Protein AF-A0AB74EMM0-F1 (afdb_monomer)

Secondary structure (DSSP, 8-state):
--HHHHHHHHHHS----------STHHHHHHHHHHHHHHHHHHHT-TT--HHHHHHHHHHHEEEEEETTEEEEEEETTS-EEEEEE---TT--S-TTS-PPPSEEETT-TTS-HHHHTTSS-SEEEEEEEEE--

Structure (mmCIF, N/CA/C/O backbone):
data_AF-A0AB74EMM0-F1
#
_entry.id   AF-A0AB74EMM0-F1
#
loop_
_atom_site.group_PDB
_atom_site.id
_atom_site.type_symbol
_atom_site.label_atom_id
_atom_site.label_alt_id
_atom_site.label_comp_id
_atom_site.label_asym_id
_atom_site.label_entity_id
_atom_site.label_seq_id
_atom_site.pdbx_PDB_ins_code
_atom_site.Cartn_x
_atom_site.Cartn_y
_atom_site.Cartn_z
_atom_site.occupancy
_atom_site.B_iso_or_equiv
_atom_site.auth_seq_id
_atom_site.auth_comp_id
_atom_site.auth_asym_id
_atom_site.auth_atom_id
_atom_site.pdbx_PDB_model_num
ATOM 1 N N . MET A 1 1 ? 1.256 -9.886 6.702 1.00 83.62 1 MET A N 1
ATOM 2 C CA . MET A 1 1 ? 0.091 -9.029 6.466 1.00 83.62 1 MET A CA 1
ATOM 3 C C . MET A 1 1 ? -0.458 -9.398 5.113 1.00 83.62 1 MET A C 1
ATOM 5 O O . MET A 1 1 ? 0.267 -9.260 4.137 1.00 83.62 1 MET A O 1
ATOM 9 N N . ASN A 1 2 ? -1.667 -9.934 5.070 1.00 85.88 2 ASN A N 1
ATOM 10 C CA . ASN A 1 2 ? -2.363 -10.321 3.846 1.00 85.88 2 ASN A CA 1
ATOM 11 C C . ASN A 1 2 ? -3.856 -9.961 3.960 1.00 85.88 2 ASN A C 1
ATOM 13 O O . ASN A 1 2 ? -4.290 -9.365 4.948 1.00 85.88 2 ASN A O 1
ATOM 17 N N . ILE A 1 3 ? -4.656 -10.327 2.959 1.00 88.50 3 ILE A N 1
ATOM 18 C CA . ILE A 1 3 ? -6.092 -10.023 2.951 1.00 88.50 3 ILE A CA 1
ATOM 19 C C . ILE A 1 3 ? -6.866 -10.646 4.127 1.00 88.50 3 ILE A C 1
ATOM 21 O O . ILE A 1 3 ? -7.827 -10.048 4.606 1.00 88.50 3 ILE A O 1
ATOM 25 N N . ILE A 1 4 ? -6.448 -11.807 4.642 1.00 87.94 4 ILE A N 1
ATOM 26 C CA . ILE A 1 4 ? -7.122 -12.468 5.771 1.00 87.94 4 ILE A CA 1
ATOM 27 C C . ILE A 1 4 ? -6.938 -11.642 7.045 1.00 87.94 4 ILE A C 1
ATOM 29 O O . ILE A 1 4 ? -7.906 -11.409 7.768 1.00 87.94 4 ILE A O 1
ATOM 33 N N . ASP A 1 5 ? -5.724 -11.142 7.284 1.00 87.00 5 ASP A N 1
ATOM 34 C CA . ASP A 1 5 ? -5.434 -10.263 8.419 1.00 87.00 5 ASP A CA 1
ATOM 35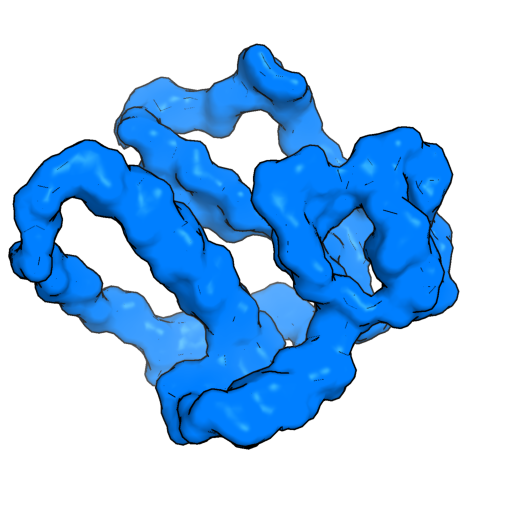 C C . ASP A 1 5 ? -6.313 -8.997 8.378 1.00 87.00 5 ASP A C 1
ATOM 37 O O . ASP A 1 5 ? -6.885 -8.587 9.3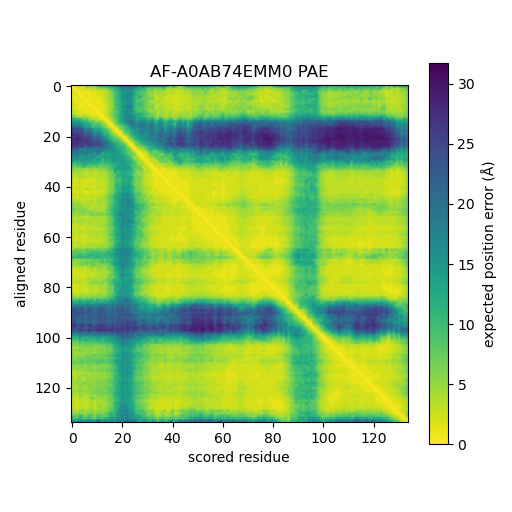91 1.00 87.00 5 ASP A O 1
ATOM 41 N N . ALA A 1 6 ? -6.479 -8.408 7.189 1.00 85.62 6 ALA A N 1
ATOM 42 C CA . ALA A 1 6 ? -7.350 -7.255 6.985 1.00 85.62 6 ALA A CA 1
ATOM 43 C C . ALA A 1 6 ? -8.827 -7.587 7.262 1.00 85.62 6 ALA A C 1
ATOM 45 O O . ALA A 1 6 ? -9.513 -6.818 7.930 1.00 85.62 6 ALA A O 1
ATOM 46 N N . ILE A 1 7 ? -9.322 -8.748 6.822 1.00 86.31 7 ILE A N 1
ATOM 47 C CA . ILE A 1 7 ? -10.697 -9.193 7.109 1.00 86.31 7 ILE A CA 1
ATOM 48 C C . ILE A 1 7 ? -10.911 -9.400 8.616 1.00 86.31 7 ILE A C 1
ATOM 50 O O . ILE A 1 7 ? -11.953 -9.015 9.147 1.00 86.31 7 ILE A O 1
ATOM 54 N N . ILE A 1 8 ? -9.929 -9.955 9.330 1.00 86.19 8 ILE A N 1
ATOM 55 C CA . ILE A 1 8 ? -9.987 -10.097 10.793 1.00 86.19 8 ILE A CA 1
ATOM 56 C C . ILE A 1 8 ? -10.055 -8.717 11.459 1.00 86.19 8 ILE A C 1
ATOM 58 O O . ILE A 1 8 ? -10.880 -8.495 12.348 1.00 86.19 8 ILE A O 1
ATOM 62 N N . ASN A 1 9 ? -9.236 -7.766 11.007 1.00 84.81 9 ASN A N 1
ATOM 63 C CA . ASN A 1 9 ? -9.268 -6.396 11.517 1.00 84.81 9 ASN A CA 1
ATOM 64 C C . ASN A 1 9 ? -10.622 -5.718 11.266 1.00 84.81 9 ASN A C 1
ATOM 66 O O . ASN A 1 9 ? -11.103 -5.017 12.156 1.00 84.81 9 ASN A O 1
ATOM 70 N N . LEU A 1 10 ? -11.253 -5.970 10.112 1.00 85.88 10 LEU A N 1
ATOM 71 C CA . LEU A 1 10 ? -12.598 -5.485 9.779 1.00 85.88 10 LEU A CA 1
ATOM 72 C C . LEU A 1 10 ? -13.648 -6.067 10.727 1.00 85.88 10 LEU A C 1
ATOM 74 O O . LEU A 1 10 ? -14.490 -5.334 11.237 1.00 85.88 10 LEU A O 1
ATOM 78 N N . ALA A 1 11 ? -13.598 -7.379 10.967 1.00 85.31 11 ALA A N 1
ATOM 79 C CA . ALA A 1 11 ? -14.540 -8.068 11.844 1.00 85.31 11 ALA A CA 1
ATOM 80 C C . ALA A 1 11 ? -14.441 -7.574 13.297 1.00 85.31 11 ALA A C 1
ATOM 82 O O . ALA A 1 11 ? -15.459 -7.431 13.970 1.00 85.31 11 ALA A O 1
ATOM 83 N N . ASN A 1 12 ? -13.224 -7.269 13.759 1.00 83.81 12 ASN A N 1
ATOM 84 C CA . ASN A 1 12 ? -12.974 -6.751 15.105 1.00 83.81 12 ASN A CA 1
ATOM 85 C C . ASN A 1 12 ? -13.257 -5.247 15.244 1.00 83.81 12 ASN A C 1
ATOM 87 O O . ASN A 1 12 ? -13.538 -4.781 16.345 1.00 83.81 12 ASN A O 1
ATOM 91 N N . ASN A 1 13 ? -13.180 -4.488 14.148 1.00 77.75 13 ASN A N 1
ATOM 92 C CA . ASN A 1 13 ? -13.409 -3.042 14.117 1.00 77.75 13 ASN A CA 1
ATOM 93 C C . ASN A 1 13 ? -14.437 -2.700 13.024 1.00 77.75 13 ASN A C 1
ATOM 95 O O . ASN A 1 13 ? -14.091 -2.068 12.017 1.00 77.75 13 ASN A O 1
ATOM 99 N N . PRO A 1 14 ? -15.702 -3.139 13.181 1.00 68.94 14 PRO A N 1
ATOM 100 C CA . PRO A 1 14 ? -16.732 -2.879 12.188 1.00 68.94 14 PRO A CA 1
ATOM 101 C C . PRO A 1 14 ? -16.942 -1.371 12.037 1.00 68.94 14 PRO A C 1
ATOM 103 O O . PRO A 1 14 ? -16.905 -0.623 13.014 1.00 68.94 14 PRO A O 1
ATOM 106 N N . VAL A 1 15 ? -17.173 -0.916 10.803 1.00 67.56 15 VAL A N 1
ATOM 107 C CA . VAL A 1 15 ? -17.418 0.500 10.498 1.00 67.56 15 VAL A CA 1
ATOM 108 C C . VAL A 1 15 ? -18.706 0.951 11.195 1.00 67.56 15 VAL A C 1
ATOM 110 O O . VAL A 1 15 ? -19.806 0.751 10.681 1.00 67.56 15 VAL A O 1
ATOM 113 N N . VAL A 1 16 ? -18.582 1.567 12.371 1.00 53.50 16 VAL A N 1
ATOM 114 C CA . VAL A 1 16 ? -19.701 2.221 13.057 1.00 53.50 16 VAL A CA 1
ATOM 115 C C . VAL A 1 16 ? -19.913 3.575 12.383 1.00 53.50 16 VAL A C 1
ATOM 117 O O . VAL A 1 16 ? -18.956 4.314 12.163 1.00 53.50 16 VAL A O 1
ATOM 120 N N . GLY A 1 17 ? -21.152 3.850 11.968 1.00 44.78 17 GLY A N 1
ATOM 121 C CA . GLY A 1 17 ? -21.526 4.909 11.027 1.00 44.78 17 GLY A CA 1
ATOM 122 C C . GLY A 1 17 ? -20.711 6.200 11.137 1.00 44.78 17 GLY A C 1
ATOM 123 O O . GLY A 1 17 ? -20.679 6.853 12.177 1.00 44.78 17 GLY A O 1
ATOM 124 N N . VAL A 1 18 ? -20.087 6.591 10.022 1.00 44.50 18 VAL A N 1
ATOM 125 C CA . VAL A 1 18 ? -19.467 7.910 9.862 1.00 44.50 18 VAL A CA 1
ATOM 126 C C . VAL A 1 18 ? -20.586 8.948 9.975 1.00 44.50 18 VAL A C 1
ATOM 128 O O . VAL A 1 18 ? -21.314 9.180 9.009 1.00 44.50 18 VAL A O 1
ATOM 131 N N . ASN A 1 19 ? -20.777 9.507 11.173 1.00 38.66 19 ASN A N 1
ATOM 132 C CA . ASN A 1 19 ? -21.798 10.510 11.452 1.00 38.66 19 ASN A CA 1
ATOM 133 C C . ASN A 1 19 ? -21.596 11.707 10.520 1.00 38.66 19 ASN A C 1
ATOM 135 O O . ASN A 1 19 ? -20.623 12.454 10.608 1.00 38.66 19 ASN A O 1
ATOM 139 N N . SER A 1 20 ? -22.526 11.854 9.583 1.00 36.06 20 SER A N 1
ATOM 140 C CA . SER A 1 20 ? -22.525 12.891 8.568 1.00 36.06 20 SER A CA 1
ATOM 141 C C . SER A 1 20 ? -22.842 14.249 9.194 1.00 36.06 20 SER A C 1
ATOM 143 O O . SER A 1 20 ? -24.011 14.593 9.380 1.00 36.06 20 SER A O 1
ATOM 145 N N . HIS A 1 21 ? -21.813 15.047 9.473 1.00 35.22 21 HIS A N 1
ATOM 146 C CA . HIS A 1 21 ? -21.981 16.469 9.761 1.00 35.22 21 HIS A CA 1
ATOM 147 C C . HIS A 1 21 ? -20.920 17.324 9.062 1.00 35.22 21 HIS A C 1
ATOM 149 O O . HIS A 1 21 ? -19.945 17.754 9.660 1.00 35.22 21 HIS A O 1
ATOM 155 N N . SER A 1 22 ? -21.123 17.579 7.768 1.00 33.22 22 SER A N 1
ATOM 156 C CA . SER A 1 22 ? -20.558 18.742 7.059 1.00 33.22 22 SER A CA 1
ATOM 157 C C . SER A 1 22 ? -21.128 18.799 5.644 1.00 33.22 22 SER A C 1
ATOM 159 O O . SER A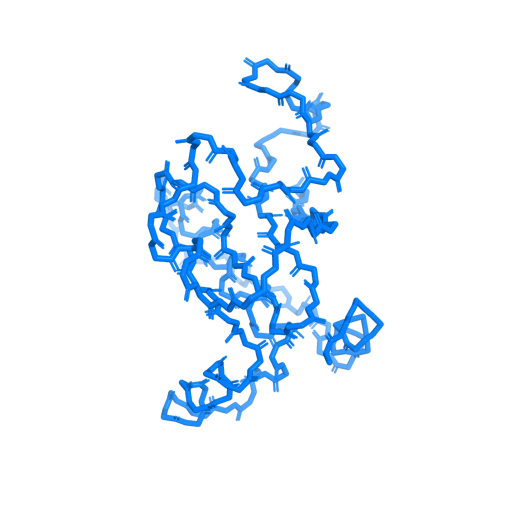 1 22 ? -21.048 17.825 4.910 1.00 33.22 22 SER A O 1
ATOM 161 N N . GLN A 1 23 ? -21.824 19.869 5.260 1.00 42.69 23 GLN A N 1
ATOM 162 C CA . GLN A 1 23 ? -22.334 20.094 3.895 1.00 42.69 23 GLN A CA 1
ATOM 163 C C . GLN A 1 23 ? -21.195 20.456 2.914 1.00 42.69 23 GLN A C 1
ATOM 165 O O . GLN A 1 23 ? -20.146 20.928 3.342 1.00 42.69 23 GLN A O 1
ATOM 170 N N . SER A 1 24 ? -21.459 20.301 1.606 1.00 34.97 24 SER A N 1
ATOM 171 C CA . SER A 1 24 ? -20.678 20.732 0.418 1.00 34.97 24 SER A CA 1
ATOM 172 C C . SER A 1 24 ? -19.914 19.642 -0.357 1.00 34.97 24 SER A C 1
ATOM 174 O O . SER A 1 24 ? -19.551 18.595 0.175 1.00 34.97 24 SER A O 1
ATOM 176 N N . ASN A 1 25 ? -19.685 19.908 -1.651 1.00 42.56 25 ASN A N 1
ATOM 177 C CA . ASN A 1 25 ? -19.035 19.054 -2.664 1.00 42.56 25 ASN A CA 1
ATOM 178 C C . ASN A 1 25 ? -17.655 18.493 -2.263 1.00 42.56 25 ASN A C 1
ATOM 180 O O . ASN A 1 25 ? -17.177 17.539 -2.870 1.00 42.56 25 ASN A O 1
ATOM 184 N N . ASN A 1 26 ? -17.058 19.010 -1.188 1.00 48.00 26 ASN A N 1
ATOM 185 C CA . ASN A 1 26 ? -15.869 18.462 -0.540 1.00 48.00 26 ASN A CA 1
ATOM 186 C C . ASN A 1 26 ? -16.082 17.043 0.036 1.00 48.00 26 ASN A C 1
ATOM 188 O O . ASN A 1 26 ? -15.120 16.315 0.249 1.00 48.00 26 ASN A O 1
ATOM 192 N N . ARG A 1 27 ? -17.336 16.610 0.243 1.00 50.25 27 ARG A N 1
ATOM 193 C CA . ARG A 1 27 ? -17.685 15.277 0.770 1.00 50.25 27 ARG A CA 1
ATOM 194 C C . ARG A 1 27 ? -17.147 14.110 -0.049 1.00 50.25 27 ARG A C 1
ATOM 196 O O . ARG A 1 27 ? -16.859 13.072 0.529 1.00 50.25 27 ARG A O 1
ATOM 203 N N . ALA A 1 28 ? -17.115 14.209 -1.378 1.00 49.97 28 ALA A N 1
ATOM 204 C CA . ALA A 1 28 ? -16.680 13.089 -2.219 1.00 49.97 28 ALA A CA 1
ATOM 205 C C . ALA A 1 28 ? -15.175 12.844 -2.085 1.00 49.97 28 ALA A C 1
ATOM 207 O O . ALA A 1 28 ? -14.769 11.714 -1.820 1.00 49.97 28 ALA A O 1
ATOM 208 N N . ASN A 1 29 ? -14.387 13.919 -2.144 1.00 52.12 29 ASN A N 1
ATOM 209 C CA . ASN A 1 29 ? -12.946 13.869 -1.922 1.00 52.12 29 ASN A CA 1
ATOM 210 C C . ASN A 1 29 ? -12.633 13.459 -0.481 1.00 52.12 29 ASN A C 1
ATOM 212 O O . ASN A 1 29 ? -11.971 12.451 -0.286 1.00 52.12 29 ASN A O 1
ATOM 216 N N . GLN A 1 30 ? -13.247 14.111 0.513 1.00 59.53 30 GLN A N 1
ATOM 217 C CA . GLN A 1 30 ? -13.062 13.772 1.930 1.00 59.53 30 GLN A CA 1
ATOM 218 C C . GLN A 1 30 ? -13.478 12.334 2.267 1.00 59.53 30 GLN A C 1
ATOM 220 O O . GLN A 1 30 ? -12.821 11.680 3.067 1.00 59.53 30 GLN A O 1
ATOM 225 N N . ALA A 1 31 ? -14.553 11.814 1.665 1.00 61.41 31 ALA A N 1
ATOM 226 C CA . ALA A 1 31 ? -14.954 10.419 1.859 1.00 61.41 31 ALA A CA 1
ATOM 227 C C . ALA A 1 31 ? -14.000 9.433 1.173 1.00 61.41 31 ALA A C 1
ATOM 229 O O . ALA A 1 31 ? -13.871 8.304 1.639 1.00 61.41 31 ALA A O 1
ATOM 230 N N . GLY A 1 32 ? -13.373 9.843 0.070 1.00 63.47 32 GLY A N 1
ATOM 231 C CA . GLY A 1 32 ? -12.353 9.070 -0.624 1.00 63.47 32 GLY A CA 1
ATOM 232 C C . GLY A 1 32 ? -11.056 8.996 0.172 1.00 63.47 32 GLY A C 1
ATOM 233 O O . GLY A 1 32 ? -10.597 7.900 0.464 1.00 63.47 32 GLY A O 1
ATOM 234 N N . ASP A 1 33 ? -10.549 10.141 0.619 1.00 72.44 33 ASP A N 1
ATOM 235 C CA . ASP A 1 33 ? -9.333 10.224 1.432 1.00 72.44 33 ASP A CA 1
ATOM 236 C C . ASP A 1 33 ? -9.534 9.483 2.769 1.00 72.44 33 ASP A C 1
ATOM 238 O O . ASP A 1 33 ? -8.665 8.747 3.233 1.00 72.44 33 ASP A O 1
ATOM 242 N N . ALA A 1 34 ? -10.735 9.580 3.356 1.00 79.25 34 ALA A N 1
ATOM 243 C CA . ALA A 1 34 ? -11.104 8.801 4.537 1.00 79.25 34 ALA A CA 1
ATOM 244 C C . ALA A 1 34 ? -11.188 7.289 4.266 1.00 79.25 34 ALA A C 1
ATOM 246 O O . ALA A 1 34 ? -10.906 6.499 5.164 1.00 79.25 34 ALA A O 1
ATOM 247 N N . LEU A 1 35 ? -11.588 6.864 3.060 1.00 82.38 35 LEU A N 1
ATOM 248 C CA . LEU A 1 35 ? -11.593 5.448 2.687 1.00 82.38 35 LEU A CA 1
ATOM 249 C C . LEU A 1 35 ? -10.165 4.928 2.519 1.00 82.38 35 LEU A C 1
ATOM 251 O O . LEU A 1 35 ? -9.874 3.832 2.984 1.00 82.38 35 LEU A O 1
ATOM 255 N N . GLU A 1 36 ? -9.281 5.704 1.900 1.00 85.00 36 GLU A N 1
ATOM 256 C CA . GLU A 1 36 ? -7.868 5.349 1.756 1.00 85.00 36 GLU A CA 1
ATOM 257 C C . GLU A 1 36 ? -7.185 5.202 3.120 1.00 85.00 36 GLU A C 1
ATOM 259 O O . GLU A 1 36 ? -6.545 4.181 3.372 1.00 85.00 36 GLU A O 1
ATOM 264 N N . GLU A 1 37 ? -7.370 6.161 4.034 1.00 86.00 37 GLU A N 1
ATOM 265 C CA . GLU A 1 37 ? -6.836 6.053 5.398 1.00 86.00 37 GLU A CA 1
ATOM 266 C C . GLU A 1 37 ? -7.446 4.867 6.156 1.00 86.00 37 GLU A C 1
ATOM 268 O O . GLU A 1 37 ? -6.708 4.090 6.758 1.00 86.00 37 GLU A O 1
ATOM 273 N N . TYR A 1 38 ? -8.760 4.642 6.042 1.00 86.31 38 TYR A N 1
ATOM 274 C CA . TYR A 1 38 ? -9.408 3.473 6.640 1.00 86.31 38 TYR A CA 1
ATOM 275 C C . TYR A 1 38 ? -8.825 2.153 6.118 1.00 86.31 38 TYR A C 1
ATOM 277 O O . TYR A 1 38 ? -8.590 1.228 6.890 1.00 86.31 38 TYR A O 1
ATOM 285 N N . VAL A 1 39 ? -8.576 2.048 4.810 1.00 88.94 39 VAL A N 1
ATOM 286 C CA . VAL A 1 39 ? -7.966 0.858 4.208 1.00 88.94 39 VAL A CA 1
ATOM 287 C C . VAL A 1 39 ? -6.533 0.674 4.706 1.00 88.94 39 VAL A C 1
ATOM 289 O O . VAL A 1 39 ? -6.147 -0.451 5.026 1.00 88.94 39 VAL A O 1
ATOM 292 N N . LYS A 1 40 ? -5.753 1.751 4.845 1.00 90.38 40 LYS A N 1
ATOM 293 C CA . LYS A 1 40 ? -4.410 1.669 5.438 1.00 90.38 40 LYS A CA 1
ATOM 294 C C . LYS A 1 40 ? -4.472 1.176 6.882 1.00 90.38 40 LYS A C 1
ATOM 296 O O . LYS A 1 40 ? -3.736 0.250 7.214 1.00 90.38 40 LYS A O 1
ATOM 301 N N . ASP A 1 41 ? -5.374 1.719 7.699 1.00 89.62 41 ASP A N 1
ATOM 302 C CA . ASP A 1 41 ? -5.600 1.273 9.079 1.00 89.62 41 ASP A CA 1
ATOM 303 C C . ASP A 1 41 ? -6.048 -0.189 9.146 1.00 89.62 41 ASP A C 1
ATOM 305 O O . ASP A 1 41 ? -5.621 -0.935 10.030 1.00 89.62 41 ASP A O 1
ATOM 309 N N . LEU A 1 42 ? -6.866 -0.620 8.186 1.00 90.75 42 LEU A N 1
ATOM 310 C CA . LEU A 1 42 ? -7.352 -1.987 8.091 1.00 90.75 42 LEU A CA 1
ATOM 311 C C . LEU A 1 42 ? -6.216 -2.977 7.840 1.00 90.75 42 LEU A C 1
ATOM 313 O O . LEU A 1 42 ? -6.105 -3.989 8.533 1.00 90.75 42 LEU A O 1
ATOM 317 N N . PHE A 1 43 ? -5.355 -2.677 6.869 1.00 92.38 43 PHE A N 1
ATOM 318 C CA . PHE A 1 43 ? -4.206 -3.517 6.553 1.00 92.38 43 PHE A CA 1
ATOM 319 C C . PHE A 1 43 ? -3.079 -3.376 7.569 1.00 92.38 43 PHE A C 1
ATOM 321 O O . PHE A 1 43 ? -2.287 -4.291 7.725 1.00 92.38 43 PHE A O 1
ATOM 328 N N . SER A 1 44 ? -2.961 -2.268 8.290 1.00 92.06 44 SER A N 1
ATOM 329 C CA . SER A 1 44 ? -1.890 -2.106 9.273 1.00 92.06 44 SER A CA 1
ATOM 330 C C . SER A 1 44 ? -2.311 -2.512 10.693 1.00 92.06 44 SER A C 1
ATOM 332 O O . SER A 1 44 ? -1.447 -2.801 11.531 1.00 92.06 44 SER A O 1
ATOM 334 N N . GLY A 1 45 ? -3.615 -2.599 10.962 1.00 89.75 45 GLY A N 1
ATOM 335 C CA . GLY A 1 45 ? -4.185 -2.811 12.290 1.00 89.75 45 GLY A CA 1
ATOM 336 C C . GLY A 1 45 ? -3.969 -1.613 13.220 1.00 89.75 45 GLY A C 1
ATOM 337 O O . GLY A 1 45 ? -3.704 -1.815 14.405 1.00 89.75 45 GLY A O 1
ATOM 338 N N . SER A 1 46 ? -3.998 -0.379 12.699 1.00 89.00 46 SER A N 1
ATOM 339 C CA . SER A 1 46 ? -3.632 0.833 13.453 1.00 89.00 46 SER A CA 1
ATOM 340 C C . SER A 1 46 ? -4.782 1.664 14.021 1.00 89.00 46 SER A C 1
ATOM 342 O O . SER A 1 46 ? -4.511 2.732 14.561 1.00 89.00 46 SER A O 1
ATOM 344 N N . PHE A 1 47 ? -6.026 1.176 13.995 1.00 84.00 47 PHE A N 1
ATOM 345 C CA . PHE A 1 47 ? -7.218 1.923 14.442 1.00 84.00 47 PHE A CA 1
ATOM 346 C C . PHE A 1 47 ? -7.088 2.621 15.808 1.00 84.00 47 PHE A C 1
ATOM 348 O O . PHE A 1 47 ? -7.620 3.710 15.993 1.00 84.00 47 PHE A O 1
ATOM 355 N N . ASN A 1 48 ? -6.376 2.008 16.758 1.00 85.88 48 ASN A N 1
ATOM 356 C CA . ASN A 1 48 ? -6.232 2.510 18.131 1.00 85.88 48 ASN A CA 1
ATOM 357 C C . ASN A 1 48 ? -4.822 3.042 18.441 1.00 85.88 48 ASN A C 1
ATOM 359 O O . ASN A 1 48 ? -4.461 3.200 19.607 1.00 85.88 48 ASN A O 1
ATOM 363 N N . LEU A 1 49 ? -3.993 3.260 17.418 1.00 87.62 49 LEU A N 1
ATOM 364 C CA . LEU A 1 49 ? -2.630 3.758 17.582 1.00 87.62 49 LEU A CA 1
ATOM 365 C C . LEU A 1 49 ? -2.597 5.283 17.476 1.00 87.62 49 LEU A C 1
ATOM 367 O O . LEU A 1 49 ? -3.307 5.883 16.671 1.00 87.62 49 LEU A O 1
ATOM 371 N N . ASN A 1 50 ? -1.716 5.917 18.251 1.00 91.19 50 ASN A N 1
ATOM 372 C CA . ASN A 1 50 ? -1.413 7.330 18.031 1.00 91.19 50 ASN A CA 1
ATOM 373 C C . ASN A 1 50 ? -0.608 7.525 16.734 1.00 91.19 50 ASN A C 1
ATOM 375 O O . ASN A 1 50 ? -0.082 6.570 16.163 1.00 91.19 50 ASN A O 1
ATOM 379 N N . GLU A 1 51 ? -0.482 8.769 16.277 1.00 88.19 51 GLU A N 1
ATOM 380 C CA . GLU A 1 51 ? 0.159 9.101 14.998 1.00 88.19 51 GLU A CA 1
ATOM 381 C C . GLU A 1 51 ? 1.583 8.536 14.866 1.00 88.19 51 GLU A C 1
ATOM 383 O O . GLU A 1 51 ? 1.896 7.866 13.882 1.00 88.19 51 GLU A O 1
ATOM 388 N N . THR A 1 52 ? 2.427 8.703 15.886 1.00 93.00 52 THR A N 1
ATOM 389 C CA . THR A 1 52 ? 3.803 8.181 15.883 1.00 93.00 52 THR A CA 1
ATOM 390 C C . THR A 1 52 ? 3.834 6.656 15.764 1.00 93.00 52 THR A C 1
ATOM 392 O O . THR A 1 52 ? 4.607 6.092 14.986 1.00 93.00 52 THR A O 1
ATOM 395 N N . GLN A 1 53 ? 2.973 5.967 16.517 1.00 92.81 53 GLN A N 1
ATOM 396 C CA . GLN A 1 53 ? 2.837 4.513 16.448 1.00 92.81 53 GLN A CA 1
ATOM 397 C C . GLN A 1 53 ? 2.290 4.058 15.091 1.00 92.81 53 GLN A C 1
ATOM 399 O O . GLN A 1 53 ? 2.755 3.049 14.560 1.00 92.81 53 GLN A O 1
ATOM 404 N N . ARG A 1 54 ? 1.345 4.809 14.514 1.00 92.38 54 ARG A N 1
ATOM 405 C CA . ARG A 1 54 ? 0.758 4.544 13.198 1.00 92.38 54 ARG A CA 1
ATOM 406 C C . ARG A 1 54 ? 1.804 4.649 12.097 1.00 92.38 54 ARG A C 1
ATOM 408 O O . ARG A 1 54 ? 1.942 3.711 11.318 1.00 92.38 54 ARG A O 1
ATOM 415 N N . ILE A 1 55 ? 2.622 5.702 12.096 1.00 91.31 55 ILE A N 1
ATOM 416 C CA . ILE A 1 55 ? 3.744 5.867 11.156 1.00 91.31 55 ILE A CA 1
ATOM 417 C C . ILE A 1 55 ? 4.717 4.686 11.264 1.00 91.31 55 ILE A C 1
ATOM 419 O O . ILE A 1 55 ? 5.052 4.052 10.261 1.00 91.31 55 ILE A O 1
ATOM 423 N N . ALA A 1 56 ? 5.123 4.328 12.487 1.00 94.31 56 ALA A N 1
ATOM 424 C CA . ALA A 1 56 ? 6.018 3.196 12.713 1.00 94.31 56 ALA A CA 1
ATOM 425 C C . ALA A 1 56 ? 5.396 1.857 12.277 1.00 94.31 56 ALA A C 1
ATOM 427 O O . ALA A 1 56 ? 6.101 0.963 11.800 1.00 94.31 56 ALA A O 1
ATOM 428 N N . ARG A 1 57 ? 4.077 1.696 12.436 1.00 94.38 57 ARG A N 1
ATOM 429 C CA . ARG A 1 57 ? 3.345 0.504 12.000 1.00 94.38 57 ARG A CA 1
ATOM 430 C C . ARG A 1 57 ? 3.239 0.441 10.480 1.00 94.38 57 ARG A C 1
ATOM 432 O O . ARG A 1 57 ? 3.508 -0.615 9.912 1.00 94.38 57 ARG A O 1
ATOM 439 N N . HIS A 1 58 ? 2.928 1.557 9.829 1.00 94.44 58 HIS A N 1
ATOM 440 C CA . HIS A 1 58 ? 2.844 1.662 8.376 1.00 94.44 58 HIS A CA 1
ATOM 441 C C . HIS A 1 58 ? 4.184 1.332 7.719 1.00 94.44 58 HIS A C 1
ATOM 443 O O . HIS A 1 58 ? 4.213 0.507 6.814 1.00 94.44 58 HIS A O 1
ATOM 449 N N . ALA A 1 59 ? 5.298 1.855 8.239 1.00 93.81 59 ALA A N 1
ATOM 450 C CA . ALA A 1 59 ? 6.635 1.552 7.720 1.00 93.81 59 ALA A CA 1
ATOM 451 C C . ALA A 1 59 ? 6.985 0.047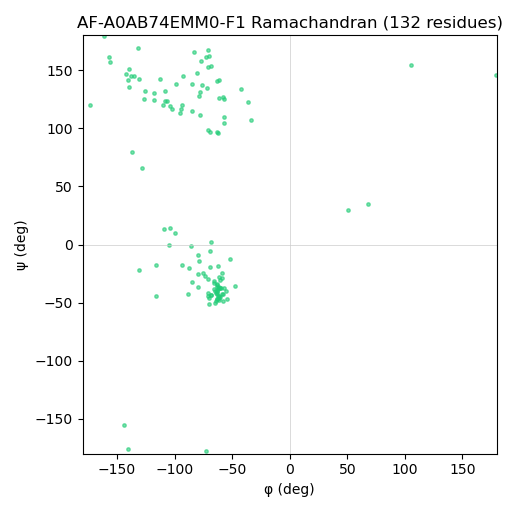 7.758 1.00 93.81 59 ALA A C 1
ATOM 453 O O . ALA A 1 59 ? 7.753 -0.445 6.927 1.00 93.81 59 ALA A O 1
ATOM 454 N N . LYS A 1 60 ? 6.416 -0.700 8.716 1.00 95.06 60 LYS A N 1
ATOM 455 C CA . LYS A 1 60 ? 6.592 -2.158 8.830 1.00 95.06 60 LYS A CA 1
ATOM 456 C C . LYS A 1 60 ? 5.705 -2.935 7.858 1.00 95.06 60 LYS A C 1
ATOM 458 O O . LYS A 1 60 ? 6.120 -3.986 7.381 1.00 95.06 60 LYS A O 1
ATOM 463 N N . VAL A 1 61 ? 4.488 -2.453 7.619 1.00 96.12 61 VAL A N 1
ATOM 464 C CA . VAL A 1 61 ? 3.454 -3.168 6.855 1.00 96.12 61 VAL A CA 1
ATOM 465 C C . VAL A 1 61 ? 3.548 -2.879 5.361 1.00 96.12 61 VAL A C 1
ATOM 467 O O . VAL A 1 61 ? 3.449 -3.801 4.555 1.00 96.12 61 VAL A O 1
ATOM 470 N N . PHE A 1 62 ? 3.771 -1.622 4.993 1.00 97.00 62 PHE A N 1
ATOM 471 C CA . PHE A 1 62 ? 3.800 -1.180 3.608 1.00 97.00 62 PHE A CA 1
ATOM 472 C C . P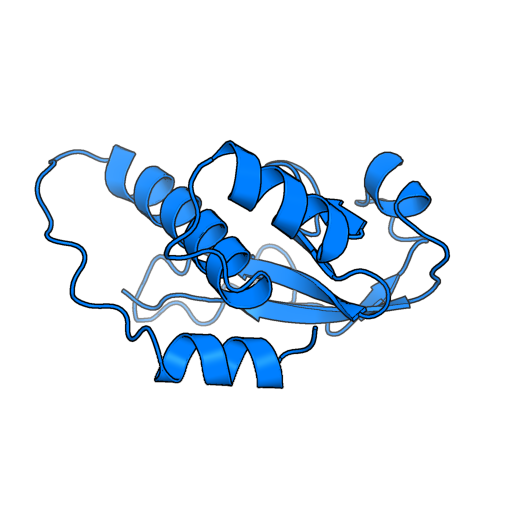HE A 1 62 ? 5.240 -1.064 3.104 1.00 97.00 62 PHE A C 1
ATOM 474 O O . PHE A 1 62 ? 6.137 -0.597 3.815 1.00 97.00 62 PHE A O 1
ATOM 481 N N . SER A 1 63 ? 5.468 -1.509 1.871 1.00 96.44 63 SER A N 1
ATOM 482 C CA . SER A 1 63 ? 6.684 -1.206 1.110 1.00 96.44 63 SER A CA 1
ATOM 483 C C . SER A 1 63 ? 6.550 0.131 0.386 1.00 96.44 63 SER A C 1
ATOM 485 O O . SER A 1 63 ? 7.530 0.863 0.280 1.00 96.44 63 SER A O 1
ATOM 487 N N . TYR A 1 64 ? 5.331 0.485 -0.029 1.00 96.19 64 TYR A N 1
ATOM 488 C CA . TYR A 1 64 ? 5.026 1.719 -0.741 1.00 96.19 64 TYR A CA 1
ATOM 489 C C . TYR A 1 64 ? 3.705 2.330 -0.262 1.00 96.19 64 TYR A C 1
ATOM 491 O O . TYR A 1 64 ? 2.734 1.612 -0.018 1.00 96.19 64 TYR A O 1
ATOM 499 N N . LEU A 1 65 ? 3.673 3.659 -0.161 1.00 94.19 65 LEU A N 1
ATOM 500 C CA . LEU A 1 65 ? 2.457 4.455 -0.002 1.00 94.19 65 LEU A CA 1
ATOM 501 C C . LEU A 1 65 ? 2.356 5.376 -1.222 1.00 94.19 65 LEU A C 1
ATOM 503 O O . LEU A 1 65 ? 3.311 6.093 -1.530 1.00 94.19 65 LEU A O 1
ATOM 507 N N . GLY A 1 66 ? 1.231 5.286 -1.925 1.00 90.00 66 GLY A N 1
ATOM 508 C CA . GLY A 1 66 ? 0.994 5.914 -3.217 1.00 90.00 66 GLY A CA 1
ATOM 509 C C . GLY A 1 66 ? 0.798 7.421 -3.165 1.00 90.00 66 GLY A C 1
ATOM 510 O O . GLY A 1 66 ? 0.898 8.071 -2.122 1.00 90.00 66 GLY A O 1
ATOM 511 N N . ASN A 1 67 ? 0.527 7.977 -4.340 1.00 85.44 67 ASN A N 1
ATOM 512 C CA . ASN A 1 67 ? 0.164 9.374 -4.522 1.00 85.44 67 ASN A CA 1
ATOM 513 C C . ASN A 1 67 ? -1.079 9.475 -5.416 1.00 85.44 67 ASN A C 1
ATOM 515 O O . ASN A 1 67 ? -1.460 8.514 -6.074 1.00 85.44 67 ASN A O 1
ATOM 519 N N . ASN A 1 68 ? -1.663 10.667 -5.500 1.00 78.88 68 ASN A N 1
ATOM 520 C CA . ASN A 1 68 ? -2.941 10.883 -6.186 1.00 78.88 68 ASN A CA 1
ATOM 521 C C . ASN A 1 68 ? -2.892 10.732 -7.723 1.00 78.88 68 ASN A C 1
ATOM 523 O O . ASN A 1 68 ? -3.926 10.858 -8.375 1.00 78.88 68 ASN A O 1
ATOM 527 N N . SER A 1 69 ? -1.711 10.534 -8.313 1.00 80.44 69 SER A N 1
ATOM 528 C CA . SER A 1 69 ? -1.484 10.598 -9.762 1.00 80.44 69 SER A CA 1
ATOM 529 C C . SER A 1 69 ? -1.049 9.269 -10.375 1.00 80.44 69 SER A C 1
ATOM 531 O O . SER A 1 69 ? -1.118 9.117 -11.596 1.00 80.44 69 SER A O 1
ATOM 533 N N . ASN A 1 70 ? -0.573 8.316 -9.571 1.00 87.12 70 ASN A N 1
ATOM 534 C CA . ASN A 1 70 ? 0.041 7.087 -10.060 1.00 87.12 70 ASN A CA 1
ATOM 535 C C . ASN A 1 70 ? -0.390 5.884 -9.215 1.00 87.12 70 ASN A C 1
ATOM 537 O O . ASN A 1 70 ? -0.316 5.964 -7.990 1.00 87.12 70 ASN A O 1
ATOM 541 N N . PRO A 1 71 ? -0.750 4.754 -9.847 1.00 87.75 71 PRO A N 1
ATOM 542 C CA . PRO A 1 71 ? -0.999 3.522 -9.116 1.00 87.75 71 PRO A CA 1
ATOM 543 C C . PRO A 1 71 ? 0.308 2.930 -8.553 1.00 87.75 71 PRO A C 1
ATOM 545 O O . PRO A 1 71 ? 1.396 3.247 -9.058 1.00 87.75 71 PRO A O 1
ATOM 548 N N . PRO A 1 72 ? 0.218 2.017 -7.570 1.00 92.31 72 PRO A N 1
ATOM 549 C CA . PRO A 1 72 ? -0.961 1.711 -6.749 1.00 92.31 72 PRO A CA 1
ATOM 550 C C . PRO A 1 72 ? -1.097 2.685 -5.560 1.00 92.31 72 PRO A C 1
ATOM 552 O O . PRO A 1 72 ? -0.127 3.349 -5.186 1.00 92.31 72 PRO A O 1
ATOM 555 N N . ASP A 1 73 ? -2.262 2.717 -4.906 1.00 92.06 73 ASP A N 1
ATOM 556 C CA . ASP A 1 73 ? -2.485 3.548 -3.705 1.00 92.06 73 ASP A CA 1
ATOM 557 C C . ASP A 1 73 ? -1.626 3.106 -2.507 1.00 92.06 73 ASP A C 1
ATOM 559 O O . ASP A 1 73 ? -1.211 3.920 -1.676 1.00 92.06 73 ASP A O 1
ATOM 563 N N . ALA A 1 74 ? -1.321 1.809 -2.410 1.00 94.75 74 ALA A N 1
ATOM 564 C CA . ALA A 1 74 ? -0.320 1.272 -1.492 1.00 94.75 74 ALA A CA 1
ATOM 565 C C . ALA A 1 74 ? 0.213 -0.086 -1.971 1.00 94.75 74 ALA A C 1
ATOM 567 O O . ALA A 1 74 ? -0.430 -0.784 -2.752 1.00 94.75 74 ALA A O 1
ATOM 568 N N . MET A 1 75 ? 1.370 -0.503 -1.454 1.00 96.19 75 MET A N 1
ATOM 569 C CA . MET A 1 75 ? 1.835 -1.889 -1.565 1.00 96.19 75 MET A CA 1
ATOM 570 C C . MET A 1 75 ? 2.148 -2.465 -0.194 1.00 96.19 75 MET A C 1
ATOM 572 O O . MET A 1 75 ? 2.875 -1.856 0.599 1.00 96.19 75 MET A O 1
ATOM 576 N N . LEU A 1 76 ? 1.637 -3.667 0.066 1.00 96.44 76 LEU A N 1
ATOM 577 C CA . LEU A 1 76 ? 2.058 -4.463 1.208 1.00 96.44 76 LEU A CA 1
ATOM 578 C C . LEU A 1 76 ? 3.469 -4.990 0.963 1.00 96.44 76 LEU A C 1
ATOM 580 O O . LEU A 1 76 ? 3.785 -5.524 -0.104 1.00 96.44 76 LEU A O 1
ATOM 584 N N . ARG A 1 77 ? 4.314 -4.882 1.987 1.00 96.25 77 ARG A N 1
ATOM 585 C CA . ARG A 1 77 ? 5.667 -5.431 1.945 1.00 96.25 77 ARG A CA 1
ATOM 586 C C . ARG A 1 77 ? 5.604 -6.941 1.759 1.00 96.25 77 ARG A C 1
ATOM 588 O O . ARG A 1 77 ? 4.957 -7.626 2.552 1.00 96.25 77 ARG A O 1
ATOM 595 N N . ASN A 1 78 ? 6.301 -7.450 0.744 1.00 94.38 78 ASN A N 1
ATOM 596 C CA . ASN A 1 78 ? 6.260 -8.857 0.332 1.00 94.38 78 ASN A CA 1
ATOM 597 C C . ASN A 1 78 ? 4.829 -9.404 0.127 1.00 94.38 78 ASN A C 1
ATOM 599 O O . ASN A 1 78 ? 4.587 -10.588 0.356 1.00 94.38 78 ASN A O 1
ATOM 603 N N . GLY A 1 79 ? 3.878 -8.548 -0.258 1.00 94.06 79 GLY A N 1
ATOM 604 C CA . GLY A 1 79 ? 2.483 -8.926 -0.484 1.00 94.06 79 GLY A CA 1
ATOM 605 C C . GLY A 1 79 ? 1.854 -8.158 -1.641 1.00 94.06 79 GLY A C 1
ATOM 606 O O . GLY A 1 79 ? 2.556 -7.681 -2.535 1.00 94.06 79 GLY A O 1
ATOM 607 N N . ASP A 1 80 ? 0.534 -8.040 -1.602 1.00 95.00 80 ASP A N 1
ATOM 608 C CA . ASP A 1 80 ? -0.269 -7.513 -2.704 1.00 95.00 80 ASP A CA 1
ATOM 609 C C . ASP A 1 80 ? -0.212 -5.981 -2.815 1.00 95.00 80 ASP A C 1
ATOM 611 O O . ASP A 1 80 ? 0.077 -5.258 -1.851 1.00 95.00 80 ASP A O 1
ATOM 615 N N . ALA A 1 81 ? -0.511 -5.481 -4.012 1.00 94.94 81 ALA A N 1
ATOM 616 C CA . ALA A 1 81 ? -0.804 -4.074 -4.241 1.00 94.94 81 ALA A CA 1
ATOM 617 C C . ALA A 1 81 ? -2.259 -3.776 -3.851 1.00 94.94 81 ALA A C 1
ATOM 619 O O . ALA A 1 81 ? -3.144 -4.617 -3.995 1.00 94.94 81 ALA A O 1
ATOM 620 N N . ILE A 1 82 ? -2.515 -2.570 -3.357 1.00 93.69 82 ILE A N 1
ATOM 621 C CA . ILE A 1 82 ? -3.838 -2.119 -2.929 1.00 93.69 82 ILE A CA 1
ATOM 622 C C . ILE A 1 82 ? -4.248 -0.943 -3.804 1.00 93.69 82 ILE A C 1
ATOM 624 O O . ILE A 1 82 ? -3.498 0.022 -3.939 1.00 93.69 82 ILE A O 1
ATOM 628 N N . GLU A 1 83 ? -5.459 -1.023 -4.343 1.00 91.12 83 GLU A N 1
ATOM 629 C CA . GLU A 1 83 ? -6.089 0.031 -5.128 1.00 91.12 83 GLU A CA 1
ATOM 630 C C . GLU A 1 83 ? -7.472 0.349 -4.543 1.00 91.12 83 GLU A C 1
ATOM 632 O O . GLU A 1 83 ? -8.338 -0.519 -4.396 1.00 91.12 83 GLU A O 1
ATOM 637 N N . VAL A 1 84 ? -7.705 1.612 -4.219 1.00 87.06 84 VAL A N 1
ATOM 638 C CA . VAL A 1 84 ? -8.933 2.128 -3.632 1.00 87.06 84 VAL A CA 1
ATOM 639 C C . VAL A 1 84 ? -9.743 2.820 -4.724 1.00 87.06 84 VAL A C 1
ATOM 641 O O . VAL A 1 84 ? -9.347 3.827 -5.304 1.00 87.06 84 VAL A O 1
ATOM 644 N N . LYS A 1 85 ? -10.932 2.289 -5.023 1.00 79.88 85 LYS A N 1
ATOM 645 C CA . LYS A 1 85 ? -11.830 2.867 -6.034 1.00 79.88 85 LYS A CA 1
ATOM 646 C C . LYS A 1 85 ? -13.029 3.553 -5.388 1.00 79.88 85 LYS A C 1
ATOM 648 O O . LYS A 1 85 ? -13.815 2.938 -4.662 1.00 79.88 85 LYS A O 1
ATOM 653 N N . LYS A 1 86 ? -13.200 4.836 -5.718 1.00 72.81 86 LYS A N 1
ATOM 654 C CA . LYS A 1 86 ? -14.381 5.644 -5.386 1.00 72.81 86 LYS A CA 1
ATOM 655 C C . LYS A 1 86 ? -15.498 5.259 -6.369 1.00 72.81 86 LYS A C 1
ATOM 657 O O . LYS A 1 86 ? -15.371 5.504 -7.564 1.00 72.81 86 LYS A 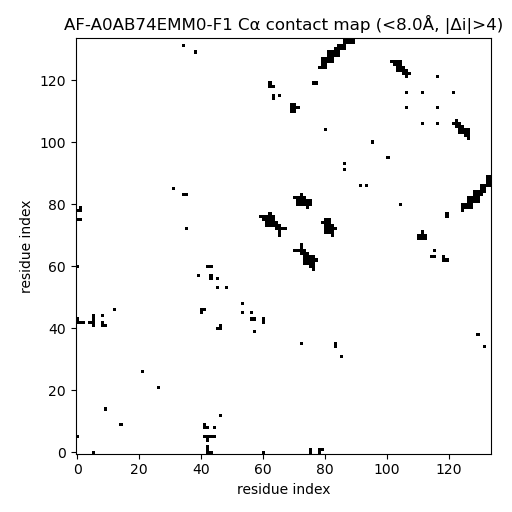O 1
ATOM 662 N N . ILE A 1 87 ? -16.563 4.609 -5.893 1.00 64.44 87 ILE A N 1
ATOM 663 C CA . ILE A 1 87 ? -17.741 4.296 -6.720 1.00 64.44 87 ILE A CA 1
ATOM 664 C C . ILE A 1 87 ? -18.779 5.397 -6.487 1.00 64.44 87 ILE A C 1
ATOM 666 O O . ILE A 1 87 ? -19.293 5.545 -5.377 1.00 64.44 87 ILE A O 1
ATOM 670 N N . GLU A 1 88 ? -19.056 6.199 -7.515 1.00 53.31 88 GLU A N 1
ATOM 671 C CA . GLU A 1 88 ? -19.869 7.414 -7.379 1.00 53.31 88 GLU A CA 1
ATOM 672 C C . GLU A 1 88 ? -21.382 7.186 -7.530 1.00 53.31 88 GLU A C 1
ATOM 674 O O . GLU A 1 88 ? -22.155 7.994 -7.012 1.00 53.31 88 GLU A O 1
ATOM 679 N N . SER A 1 89 ? -21.843 6.089 -8.153 1.00 52.09 89 SER A N 1
ATOM 680 C CA . SER A 1 89 ? -23.283 5.812 -8.293 1.00 52.09 89 SER A CA 1
ATOM 681 C C . SER A 1 89 ? -23.671 4.343 -8.080 1.00 52.09 89 SER A C 1
ATOM 683 O O . SER A 1 89 ? -22.895 3.425 -8.345 1.00 52.09 89 SER A O 1
ATOM 685 N N . LYS A 1 90 ? -24.906 4.126 -7.602 1.00 50.91 90 LYS A N 1
ATOM 686 C CA . LYS A 1 90 ? -25.479 2.799 -7.293 1.00 50.91 90 LYS A CA 1
ATOM 687 C C . LYS A 1 90 ? -25.578 1.878 -8.515 1.00 50.91 90 LYS A C 1
ATOM 689 O O . LYS A 1 90 ? -25.460 0.668 -8.355 1.00 50.91 90 LYS A O 1
ATOM 694 N N . ASP A 1 91 ? -25.713 2.472 -9.700 1.00 52.16 91 ASP A N 1
ATOM 695 C CA . ASP A 1 91 ? -25.825 1.783 -10.991 1.00 52.16 91 ASP A CA 1
ATOM 696 C C . ASP A 1 91 ? -24.538 1.851 -11.824 1.00 52.16 91 ASP A C 1
ATOM 698 O O . ASP A 1 91 ? -24.477 1.291 -12.919 1.00 52.16 91 ASP A O 1
ATOM 702 N N . SER A 1 92 ? -23.481 2.509 -11.328 1.00 50.75 92 SER A N 1
ATOM 703 C CA . 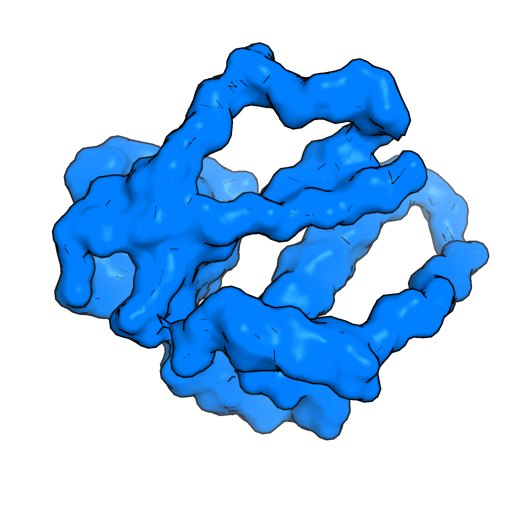SER A 1 92 ? -22.166 2.378 -11.947 1.00 50.75 92 SER A CA 1
ATOM 704 C C . SER A 1 92 ? -21.654 0.961 -11.693 1.00 50.75 92 SER A C 1
ATOM 706 O O . SER A 1 92 ? -21.065 0.652 -10.657 1.00 50.75 92 SER A O 1
ATOM 708 N N . ALA A 1 93 ? -21.852 0.075 -12.675 1.00 50.16 93 ALA A N 1
ATOM 709 C CA . ALA A 1 93 ? -20.848 -0.948 -12.937 1.00 50.16 93 ALA A CA 1
ATOM 710 C C . ALA A 1 93 ? -19.483 -0.250 -12.850 1.00 50.16 93 ALA A C 1
ATOM 712 O O . ALA A 1 93 ? -19.375 0.867 -13.362 1.00 50.16 93 ALA A O 1
ATOM 713 N N . LEU A 1 94 ? -18.504 -0.853 -12.153 1.00 48.62 94 LEU A N 1
ATOM 714 C CA . LEU A 1 94 ? -17.113 -0.377 -12.103 1.00 48.62 94 LEU A CA 1
ATOM 715 C C . LEU A 1 94 ? -16.790 0.228 -13.463 1.00 48.62 94 LEU A C 1
ATOM 717 O O . LEU A 1 94 ? -16.778 -0.518 -14.439 1.00 48.62 94 LEU A O 1
ATOM 721 N N . ALA A 1 95 ? -16.702 1.558 -13.534 1.00 44.38 95 ALA A N 1
ATOM 722 C CA . ALA A 1 95 ? -16.729 2.266 -14.801 1.00 44.38 95 ALA A CA 1
ATOM 723 C C . ALA A 1 95 ? -15.588 1.716 -15.666 1.00 44.38 95 ALA A C 1
ATOM 725 O O . ALA A 1 95 ? -14.420 2.001 -15.416 1.00 44.38 95 ALA A O 1
ATOM 726 N N . LEU A 1 96 ? -15.928 0.888 -16.661 1.00 43.31 96 LEU A N 1
ATOM 727 C CA . LEU A 1 96 ? -14.986 0.221 -17.572 1.00 43.31 96 LEU A CA 1
ATOM 728 C C . LEU A 1 96 ? -14.301 1.231 -18.513 1.00 43.31 96 LEU A C 1
ATOM 730 O O . LEU A 1 96 ? -13.539 0.858 -19.397 1.00 43.31 96 LEU A O 1
ATOM 734 N N . ASN A 1 97 ? -14.607 2.515 -18.344 1.00 35.62 97 ASN A N 1
ATOM 735 C CA . ASN A 1 97 ? -14.401 3.598 -19.288 1.00 35.62 97 ASN A CA 1
ATOM 736 C C . ASN A 1 97 ? -13.209 4.514 -18.959 1.00 35.62 97 ASN A C 1
ATOM 738 O O . ASN A 1 97 ? -13.080 5.562 -19.585 1.00 35.62 97 ASN A O 1
ATOM 742 N N . SER A 1 98 ? -12.301 4.128 -18.053 1.00 45.00 98 SER A N 1
ATOM 743 C CA . SER A 1 98 ? -10.966 4.762 -17.998 1.00 45.00 98 SER A CA 1
ATOM 744 C C . SER A 1 98 ? -9.781 3.789 -17.948 1.00 45.00 98 SER A C 1
ATOM 746 O O . SER A 1 98 ? -8.687 4.157 -18.362 1.00 45.00 98 SER A O 1
ATOM 748 N N . SER A 1 99 ? -9.975 2.540 -17.526 1.00 52.31 99 SER A N 1
ATOM 749 C CA . SER A 1 99 ? -9.145 1.361 -17.844 1.00 52.31 99 SER A CA 1
ATOM 750 C C . SER A 1 99 ? -9.744 0.146 -17.129 1.00 52.31 99 SER A C 1
ATOM 752 O O . SER A 1 99 ? -10.311 0.281 -16.045 1.00 52.31 99 SER A O 1
ATOM 754 N N . HIS A 1 100 ? -9.673 -1.044 -17.730 1.00 58.97 100 HIS A N 1
ATOM 755 C CA . HIS A 1 100 ? -10.160 -2.258 -17.071 1.00 58.97 100 HIS A CA 1
ATOM 756 C C . HIS A 1 100 ? -9.344 -2.548 -15.799 1.00 58.97 100 HIS A C 1
ATOM 758 O O . HIS A 1 100 ? -8.120 -2.376 -15.828 1.00 58.97 100 HIS A O 1
ATOM 764 N N . PRO A 1 101 ? -9.985 -2.998 -14.700 1.00 66.56 101 PRO A N 1
ATOM 765 C CA . PRO A 1 101 ? -9.258 -3.420 -13.511 1.00 66.56 101 PRO A CA 1
ATOM 766 C C . PRO A 1 101 ? -8.279 -4.532 -13.895 1.00 66.56 101 PRO A C 1
ATOM 768 O O . PRO A 1 101 ? -8.659 -5.527 -14.516 1.00 66.56 101 PRO A O 1
ATOM 771 N N . LYS A 1 102 ? -7.005 -4.328 -13.566 1.00 80.00 102 LYS A N 1
ATOM 772 C CA . LYS A 1 102 ? -5.941 -5.299 -13.801 1.00 80.00 102 LYS A CA 1
ATOM 773 C C . LYS A 1 102 ? -5.925 -6.268 -12.625 1.00 80.00 102 LYS A C 1
ATOM 775 O O . LYS A 1 102 ? -6.036 -5.850 -11.482 1.00 80.00 102 LYS A O 1
ATOM 780 N N . SER A 1 103 ? -5.753 -7.558 -12.882 1.00 83.94 103 SER A N 1
ATOM 781 C CA . SER A 1 103 ? -5.557 -8.528 -11.796 1.00 83.94 103 SER A CA 1
ATOM 782 C C . SER A 1 103 ? -4.168 -8.415 -11.166 1.00 83.94 103 SER A C 1
ATOM 784 O O . SER A 1 103 ? -3.991 -8.761 -10.004 1.00 83.94 103 SER A O 1
ATOM 786 N N . LYS A 1 104 ? -3.189 -7.944 -11.948 1.00 90.38 104 LYS A N 1
ATOM 787 C CA . LYS A 1 104 ? -1.767 -7.947 -11.619 1.00 90.38 104 LYS A CA 1
ATOM 788 C C . LYS A 1 104 ? -1.121 -6.613 -11.960 1.00 90.38 104 LYS A C 1
ATOM 790 O O . LYS A 1 104 ? -1.467 -5.973 -12.956 1.00 90.38 104 LYS A O 1
ATOM 795 N N . LEU A 1 105 ? -0.167 -6.227 -11.130 1.00 91.81 105 LEU A N 1
ATOM 796 C CA . LEU A 1 105 ? 0.718 -5.092 -11.308 1.00 91.81 105 LEU A CA 1
ATOM 797 C C . LEU A 1 105 ? 2.111 -5.625 -11.634 1.00 91.81 105 LEU A C 1
ATOM 799 O O . LEU A 1 105 ? 2.593 -6.502 -10.927 1.00 91.81 105 LEU A O 1
ATOM 803 N N . SER A 1 106 ? 2.757 -5.089 -12.666 1.00 93.81 106 SER A N 1
ATOM 804 C CA . SER A 1 106 ? 4.135 -5.436 -13.033 1.00 93.81 106 SER A CA 1
ATOM 805 C C . SER A 1 106 ? 5.054 -4.241 -12.805 1.00 93.81 106 SER A C 1
ATOM 807 O O . SER A 1 106 ? 4.662 -3.107 -13.086 1.00 93.81 106 SER A O 1
ATOM 809 N N . VAL A 1 107 ? 6.282 -4.490 -12.343 1.00 93.81 107 VAL A N 1
ATOM 810 C CA . VAL A 1 107 ? 7.307 -3.452 -12.124 1.00 93.81 107 VAL A CA 1
ATOM 811 C C . VAL A 1 107 ? 7.642 -2.670 -13.405 1.00 93.81 107 VAL A C 1
ATOM 813 O O . VAL A 1 107 ? 8.030 -1.498 -13.353 1.00 93.81 107 VAL A O 1
ATOM 816 N N . ASP A 1 108 ? 7.421 -3.279 -14.570 1.00 92.69 108 ASP A N 1
ATOM 817 C CA . ASP A 1 108 ? 7.681 -2.677 -15.877 1.00 92.69 108 ASP A CA 1
ATOM 818 C C . ASP A 1 108 ? 6.580 -1.711 -16.335 1.00 92.69 108 ASP A C 1
ATOM 820 O O . ASP A 1 108 ? 6.783 -0.969 -17.297 1.00 92.69 108 ASP A O 1
ATOM 824 N N . ASP A 1 109 ? 5.443 -1.641 -15.632 1.00 90.44 109 ASP A N 1
ATOM 825 C CA . ASP A 1 109 ? 4.352 -0.734 -15.987 1.00 90.44 109 ASP A CA 1
ATOM 826 C C . ASP A 1 109 ? 4.853 0.727 -16.007 1.00 90.44 109 ASP A C 1
ATOM 828 O O . ASP A 1 109 ? 5.501 1.224 -15.074 1.00 90.44 109 ASP A O 1
ATOM 832 N N . SER A 1 110 ? 4.605 1.415 -17.124 1.00 90.00 110 SER A N 1
ATOM 833 C CA . SER A 1 110 ? 5.053 2.789 -17.362 1.00 90.00 110 SER A CA 1
ATOM 834 C C . SER A 1 110 ? 4.336 3.811 -16.482 1.00 90.00 110 SER A C 1
ATOM 836 O O . SER A 1 110 ? 4.825 4.927 -16.325 1.00 90.00 110 SER A O 1
ATOM 838 N N . MET A 1 111 ? 3.178 3.454 -15.920 1.00 89.62 111 MET A N 1
ATOM 839 C CA . MET A 1 111 ? 2.404 4.323 -15.033 1.00 89.62 111 MET A CA 1
ATOM 840 C C . MET A 1 111 ? 2.961 4.363 -13.605 1.00 89.62 111 MET A C 1
ATOM 842 O O . MET A 1 111 ? 2.582 5.247 -12.835 1.00 89.62 111 MET A O 1
ATOM 846 N N . LEU A 1 112 ? 3.849 3.433 -13.242 1.00 91.62 112 LEU A N 1
ATOM 847 C CA . LEU A 1 112 ? 4.433 3.359 -11.907 1.00 91.62 112 LEU A CA 1
ATOM 848 C C . LEU A 1 112 ? 5.507 4.419 -11.697 1.00 91.62 112 LEU A C 1
ATOM 850 O O . LEU A 1 112 ? 6.403 4.617 -12.522 1.00 91.62 112 LEU A O 1
ATOM 854 N N . THR A 1 113 ? 5.479 5.038 -10.520 1.00 93.88 113 THR A N 1
ATOM 855 C CA . THR A 1 113 ? 6.566 5.923 -10.105 1.00 93.88 113 THR A CA 1
ATOM 856 C C . THR A 1 113 ? 7.846 5.135 -9.849 1.00 93.88 113 THR A C 1
ATOM 858 O O . THR A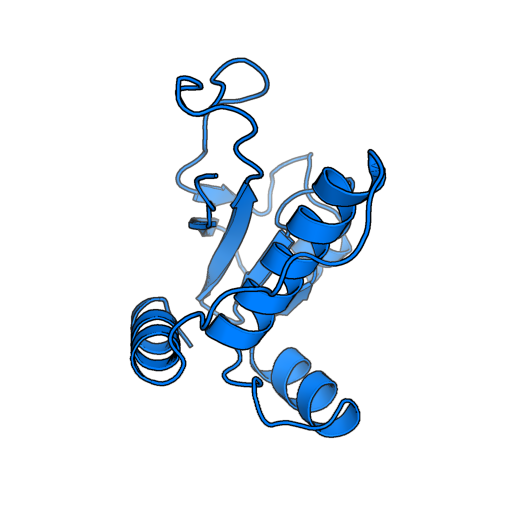 1 113 ? 7.814 3.978 -9.428 1.00 93.88 113 THR A O 1
ATOM 861 N N . LYS A 1 114 ? 8.998 5.796 -10.008 1.00 93.56 114 LYS A N 1
ATOM 862 C CA . LYS A 1 114 ? 10.291 5.221 -9.618 1.00 93.56 114 LYS A CA 1
ATOM 863 C C . LYS A 1 114 ? 10.299 4.777 -8.147 1.00 93.56 114 LYS A C 1
ATOM 865 O O . LYS A 1 114 ? 10.788 3.700 -7.844 1.00 93.56 114 LYS A O 1
ATOM 870 N N . ALA A 1 115 ? 9.685 5.561 -7.257 1.00 94.56 115 ALA A N 1
ATOM 871 C CA . ALA A 1 115 ? 9.570 5.217 -5.840 1.00 94.56 115 ALA A CA 1
ATOM 872 C C . ALA A 1 115 ? 8.786 3.915 -5.600 1.00 94.56 115 ALA A C 1
ATOM 874 O O . ALA A 1 115 ? 9.153 3.155 -4.713 1.00 94.56 115 ALA A O 1
ATOM 875 N N . CYS A 1 116 ? 7.744 3.637 -6.392 1.00 95.44 116 CYS A N 1
ATOM 876 C CA . CYS A 1 116 ? 7.018 2.367 -6.329 1.00 95.44 116 CYS A CA 1
ATOM 877 C C . CYS A 1 116 ? 7.874 1.193 -6.823 1.00 95.44 116 CYS A C 1
ATOM 879 O O . CYS A 1 116 ? 7.881 0.129 -6.204 1.00 95.44 116 CYS A O 1
ATOM 881 N N . LYS A 1 117 ? 8.604 1.378 -7.931 1.00 95.06 117 LYS A N 1
ATOM 882 C CA . LYS A 1 117 ? 9.489 0.342 -8.490 1.00 95.06 117 LYS A CA 1
ATOM 883 C C . LYS A 1 117 ? 10.622 -0.007 -7.524 1.00 95.06 117 LYS A C 1
ATOM 885 O O . LYS A 1 117 ? 10.894 -1.179 -7.306 1.00 95.06 117 LYS A O 1
ATOM 890 N N . ASP A 1 118 ? 11.195 1.008 -6.882 1.00 96.19 118 ASP A N 1
ATOM 891 C CA . ASP A 1 118 ? 12.326 0.877 -5.958 1.00 96.19 118 ASP A CA 1
ATOM 892 C C . ASP A 1 118 ? 11.898 0.545 -4.507 1.00 96.19 118 ASP A C 1
ATOM 894 O O . ASP A 1 118 ? 12.749 0.396 -3.629 1.00 96.19 118 ASP A O 1
ATOM 898 N N . ALA A 1 119 ? 10.592 0.434 -4.228 1.00 94.81 119 ALA A N 1
ATOM 899 C CA . ALA A 1 119 ? 10.044 0.238 -2.880 1.00 94.81 119 ALA A CA 1
ATOM 900 C C . ALA A 1 119 ? 10.480 -1.083 -2.218 1.00 94.81 119 ALA A C 1
ATOM 902 O O . ALA A 1 119 ? 10.636 -1.169 -0.996 1.00 94.81 119 ALA A O 1
ATOM 903 N N . GLU A 1 120 ? 10.652 -2.126 -3.028 1.00 95.88 120 GLU A N 1
ATOM 904 C CA . GLU A 1 120 ? 11.212 -3.422 -2.654 1.00 95.88 120 GLU A CA 1
ATOM 905 C C . GLU A 1 120 ? 11.664 -4.175 -3.914 1.00 95.88 120 GLU A C 1
ATOM 907 O O . GLU A 1 120 ? 11.520 -3.673 -5.024 1.00 95.88 120 GLU A O 1
ATOM 912 N N . LYS A 1 121 ? 12.212 -5.385 -3.769 1.00 96.00 121 LYS A N 1
ATOM 913 C CA . LYS A 1 121 ? 12.482 -6.253 -4.924 1.00 96.00 121 LYS A CA 1
ATOM 914 C C . LYS A 1 121 ? 11.220 -7.040 -5.270 1.00 96.00 121 LYS A C 1
ATOM 916 O O . LYS A 1 121 ? 10.789 -7.862 -4.466 1.00 96.00 121 LYS A O 1
ATOM 921 N N . TRP A 1 122 ? 10.646 -6.794 -6.442 1.00 95.81 122 TRP A N 1
ATOM 922 C CA . TRP A 1 122 ? 9.461 -7.485 -6.952 1.00 95.81 122 TRP A CA 1
ATOM 923 C C . TRP A 1 122 ? 9.416 -7.403 -8.486 1.00 95.81 122 TRP A C 1
ATOM 925 O O . TRP A 1 122 ? 10.021 -6.509 -9.073 1.00 95.81 122 TRP A O 1
ATOM 935 N N . GLU A 1 123 ? 8.705 -8.333 -9.122 1.00 95.12 123 GLU A N 1
ATOM 936 C CA . GLU A 1 123 ? 8.471 -8.342 -10.578 1.00 95.12 123 GLU A CA 1
ATOM 937 C C . GLU A 1 123 ? 6.981 -8.173 -10.884 1.00 95.12 123 GLU A C 1
ATOM 939 O O . GLU A 1 123 ? 6.593 -7.365 -11.729 1.00 95.12 123 GLU A O 1
ATOM 944 N N . GLU A 1 124 ? 6.144 -8.897 -10.138 1.00 94.88 124 GLU A N 1
ATOM 945 C CA . GLU A 1 124 ? 4.692 -8.879 -10.257 1.00 94.88 124 GLU A CA 1
ATOM 946 C C . GLU A 1 124 ? 4.028 -8.987 -8.876 1.00 94.88 124 GLU A C 1
ATOM 948 O O . GLU A 1 124 ? 4.562 -9.633 -7.970 1.00 94.88 124 GLU A O 1
ATOM 953 N N . LYS A 1 125 ? 2.870 -8.341 -8.711 1.00 94.50 125 LYS A N 1
ATOM 954 C CA . LYS A 1 125 ? 2.009 -8.413 -7.521 1.00 94.50 125 LYS A CA 1
ATOM 955 C C . LYS A 1 125 ? 0.545 -8.509 -7.934 1.00 94.50 125 LYS A C 1
ATOM 957 O O . LYS A 1 125 ? 0.146 -7.858 -8.898 1.00 94.50 125 LYS A O 1
ATOM 962 N N . ASP A 1 126 ? -0.262 -9.253 -7.185 1.00 93.56 126 ASP A N 1
ATOM 963 C CA . ASP A 1 126 ? -1.717 -9.210 -7.343 1.00 93.56 126 ASP A CA 1
ATOM 964 C C . ASP A 1 126 ? -2.272 -7.876 -6.816 1.00 93.56 126 ASP A C 1
ATOM 966 O O . ASP A 1 126 ? -1.666 -7.229 -5.956 1.00 93.56 126 ASP A O 1
ATOM 970 N N . ILE A 1 127 ? -3.411 -7.438 -7.362 1.00 91.69 127 ILE A N 1
ATOM 971 C CA . ILE A 1 127 ? -4.068 -6.184 -6.968 1.00 91.69 127 ILE A CA 1
ATOM 972 C C . ILE A 1 127 ? -5.347 -6.486 -6.185 1.00 91.69 127 ILE A C 1
ATOM 974 O O . ILE A 1 127 ? -6.277 -7.120 -6.687 1.00 91.69 127 ILE A O 1
ATOM 978 N N . ILE A 1 128 ? -5.423 -5.954 -4.967 1.00 90.94 128 ILE A N 1
ATOM 979 C CA . ILE A 1 128 ? -6.627 -5.949 -4.140 1.00 90.94 128 ILE A CA 1
ATOM 980 C C . ILE A 1 128 ? -7.383 -4.642 -4.382 1.00 90.94 128 ILE A C 1
ATOM 982 O O . ILE A 1 128 ? -6.875 -3.554 -4.105 1.00 90.94 128 ILE A O 1
ATOM 986 N N . TYR A 1 129 ? -8.625 -4.757 -4.854 1.00 87.44 129 TYR A N 1
ATOM 987 C CA . TYR A 1 129 ? -9.517 -3.618 -5.048 1.00 87.44 129 TYR A CA 1
ATOM 988 C C . TYR A 1 129 ? -10.423 -3.402 -3.840 1.00 87.44 129 TYR A C 1
ATOM 990 O O . TYR A 1 129 ? -11.318 -4.206 -3.567 1.00 87.44 129 TYR A O 1
ATOM 998 N N . ASN A 1 130 ? -10.264 -2.256 -3.184 1.00 83.12 130 ASN A N 1
ATOM 999 C CA . ASN A 1 130 ? -11.129 -1.835 -2.094 1.00 83.12 130 ASN A CA 1
ATOM 1000 C C . ASN A 1 130 ? -12.091 -0.763 -2.593 1.00 83.12 130 ASN A C 1
ATOM 1002 O O . ASN A 1 130 ? -11.691 0.310 -3.039 1.00 83.12 130 ASN A O 1
ATOM 1006 N N . CYS A 1 131 ? -13.386 -1.047 -2.509 1.00 80.31 131 CYS A N 1
ATOM 1007 C CA . CYS A 1 131 ? -14.416 -0.121 -2.945 1.00 80.31 131 CYS A CA 1
ATOM 1008 C C . CYS A 1 131 ? -15.487 0.041 -1.873 1.00 80.31 131 CYS A C 1
ATOM 1010 O O . CYS A 1 131 ? -15.872 -0.909 -1.192 1.00 80.31 131 CYS A O 1
ATOM 1012 N N . ARG A 1 132 ? -15.995 1.266 -1.736 1.00 69.88 132 ARG A N 1
ATOM 1013 C CA . ARG A 1 132 ? -17.156 1.552 -0.897 1.00 69.88 132 ARG A CA 1
ATOM 1014 C C . ARG A 1 132 ? -18.329 1.911 -1.790 1.00 69.88 132 ARG A C 1
ATOM 1016 O O . ARG A 1 132 ? -18.273 2.894 -2.524 1.00 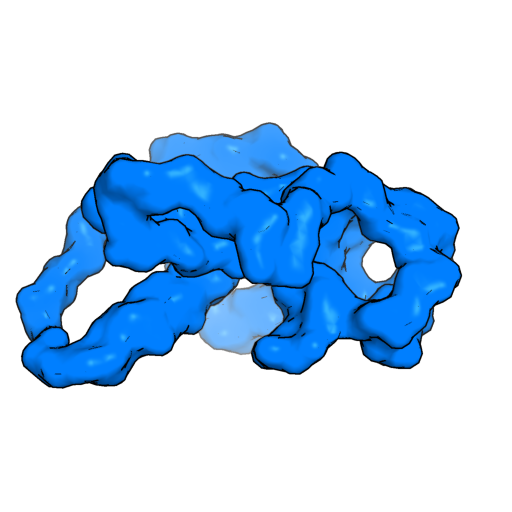69.88 132 ARG A O 1
ATOM 1023 N N . ARG A 1 133 ? -19.401 1.128 -1.691 1.00 61.69 133 ARG A N 1
ATOM 1024 C CA . ARG A 1 133 ? -20.702 1.484 -2.264 1.00 61.69 133 ARG A CA 1
ATOM 1025 C C . ARG A 1 133 ? -21.382 2.508 -1.347 1.00 61.69 133 ARG A C 1
ATOM 1027 O O . ARG A 1 133 ? -21.387 2.321 -0.129 1.00 61.69 133 ARG A O 1
ATOM 1034 N N . ARG A 1 134 ? -21.882 3.603 -1.927 1.00 53.66 134 ARG A N 1
ATOM 1035 C CA . ARG A 1 134 ? -22.734 4.587 -1.240 1.00 53.66 134 ARG A CA 1
ATOM 1036 C C . ARG A 1 134 ? -24.191 4.140 -1.206 1.00 53.66 134 ARG A C 1
ATOM 1038 O O . ARG A 1 134 ? -24.667 3.572 -2.214 1.00 53.66 134 ARG A O 1
#

Radius of gyration: 15.41 Å; Cα contacts (8 Å, |Δi|>4): 158; chains: 1; bounding box: 38×33×37 Å

Mean predicted aligned error: 8.53 Å

InterPro domains:
  IPR019046 Restriction endonuclease, type II, NgoPII [PF09521] (1-130)

Organism: Neisseria gonorrhoeae (NCBI:txid485)

Sequence (134 aa):
MNIIDAIINLANNPVVGVNSHSQSNNRANQAGDALEEYVKDLFSGSFNLNETQRIARHAKVFSYLGNNSNPPDAMLRNGDAIEVKKIESKDSALALNSSHPKSKLSVDDSMLTKACKDAEKWEEKDIIYNCRRR

pLDDT: mean 79.06, std 18.79, range [33.22, 97.0]

Solvent-accessible surface area (backbone atoms only — not comparable to full-atom values): 8079 Å² total; per-residue (Å²): 117,55,72,66,57,24,52,53,39,40,72,78,55,61,88,71,78,83,78,88,82,74,89,64,84,62,51,62,58,54,52,42,56,51,47,51,52,49,50,51,29,32,62,51,67,33,83,88,48,56,70,71,55,34,52,59,41,42,65,70,42,34,42,32,77,45,55,101,87,32,65,49,53,25,25,34,47,101,43,44,31,34,38,75,46,85,53,91,49,89,80,57,63,81,67,66,84,83,58,71,88,61,66,60,45,50,58,81,47,84,66,47,46,69,68,60,50,68,38,56,96,73,61,69,32,47,49,46,79,48,69,56,85,116

Foldseek 3Di:
DAVVQLVVLCVVPPPDDPPDDDDDPCCLVVVQVVLLVVSLCSQQVCPPPDPVVSVVSSVQFWLDADDPQADDNTHGDVAATEHEDEDDDPPDPVPPPPDHDDQKDALPDPRDDPSRSVSDDDGMHGYDYHYDDD

Nearest PDB structures (foldseek):
  6exn-assembly1_R  TM=4.106E-01  e=5.537E+00  Saccharomyces cerevisiae S288C